Protein AF-A0A7V2AYM9-F1 (afdb_monomer_lite)

pLDDT: mean 79.83, std 8.9, range [44.5, 90.31]

Foldseek 3Di:
DVVVVVVVVVVVVCCVVVVVLVVLLVVQVVCVVVVNHDVVSVVVNVVSVVVVVVVVVVVVVVVVVVVVPDD

Secondary structure (DSSP, 8-state):
-HHHHHHHHHHHHHHHHHHHHHHHHHHHHHHHHTT---HHHHHHHHHHHHHHHHHHHHHHHHHHHHHHT--

Structure (mmCIF, N/CA/C/O backbone):
data_AF-A0A7V2AYM9-F1
#
_entry.id   AF-A0A7V2AYM9-F1
#
loop_
_atom_site.group_PDB
_atom_site.id
_atom_site.type_symbol
_atom_site.label_atom_id
_atom_site.label_alt_id
_atom_site.label_comp_id
_atom_site.label_asym_id
_atom_site.label_entity_id
_atom_site.label_seq_id
_atom_site.pdbx_PDB_ins_code
_atom_site.Cartn_x
_atom_site.Cartn_y
_atom_site.Cartn_z
_atom_site.occupancy
_atom_site.B_iso_or_equiv
_atom_site.auth_seq_id
_atom_site.auth_comp_id
_atom_site.auth_asym_id
_atom_site.auth_atom_id
_atom_site.pdbx_PDB_model_num
ATOM 1 N N . MET A 1 1 ? -24.131 -0.959 19.121 1.00 62.25 1 MET A N 1
ATOM 2 C CA . MET A 1 1 ? -24.264 -1.742 17.864 1.00 62.25 1 MET A CA 1
ATOM 3 C C . MET A 1 1 ? -23.656 -1.041 16.641 1.00 62.25 1 MET A C 1
ATOM 5 O O . MET A 1 1 ? -22.873 -1.671 15.947 1.00 62.25 1 MET A O 1
ATOM 9 N N . LYS A 1 2 ? -23.942 0.250 16.380 1.00 71.62 2 LYS A N 1
ATOM 10 C CA . LYS A 1 2 ? -23.384 0.989 15.219 1.00 71.62 2 LYS A CA 1
ATOM 11 C C . LYS A 1 2 ? -21.844 1.104 15.210 1.00 71.62 2 LYS A C 1
ATOM 13 O O . LYS A 1 2 ? -21.246 1.029 14.144 1.00 71.62 2 LYS A O 1
ATOM 18 N N . GLU A 1 3 ? -21.196 1.230 16.372 1.00 71.62 3 GLU A N 1
ATOM 19 C CA . GLU A 1 3 ? -19.724 1.313 16.467 1.00 71.62 3 GLU A CA 1
ATOM 20 C C . GLU A 1 3 ? -19.009 -0.002 16.155 1.00 71.62 3 GLU A C 1
ATOM 22 O O . GLU A 1 3 ? -18.022 0.000 15.426 1.00 71.62 3 GLU A O 1
ATOM 27 N N . SER A 1 4 ? -19.529 -1.134 16.633 1.00 74.25 4 SER A N 1
ATOM 28 C CA . SER A 1 4 ? -18.951 -2.452 16.353 1.00 74.25 4 SER A CA 1
ATOM 29 C C . SER A 1 4 ? -18.977 -2.750 14.854 1.00 74.25 4 SER A C 1
ATOM 31 O O . SER A 1 4 ? -17.965 -3.148 14.288 1.00 74.25 4 SER A O 1
ATOM 33 N N . VAL A 1 5 ? -20.098 -2.461 14.182 1.00 83.06 5 VAL A N 1
ATOM 34 C CA . VAL A 1 5 ? -20.219 -2.605 12.720 1.00 83.06 5 VAL A CA 1
ATOM 35 C C . VAL A 1 5 ? -19.203 -1.718 11.999 1.00 83.06 5 VAL A C 1
ATOM 37 O O . VAL A 1 5 ? -18.560 -2.169 11.055 1.00 83.06 5 VAL A O 1
ATOM 40 N N . ARG A 1 6 ? -18.991 -0.485 12.472 1.00 81.50 6 ARG A N 1
ATOM 41 C CA . ARG A 1 6 ? -17.983 0.420 11.906 1.00 81.50 6 ARG A CA 1
ATOM 42 C C . ARG A 1 6 ? -16.565 -0.147 12.030 1.00 81.50 6 ARG A C 1
ATOM 44 O O . ARG A 1 6 ? -15.823 -0.088 11.055 1.00 81.50 6 ARG A O 1
ATOM 51 N N . LEU A 1 7 ? -16.206 -0.715 13.183 1.00 80.94 7 LEU A N 1
ATOM 52 C CA . LEU A 1 7 ? -14.897 -1.345 13.401 1.00 80.94 7 LEU A CA 1
ATOM 53 C C . LEU A 1 7 ? -14.704 -2.585 12.520 1.00 80.94 7 LEU A C 1
ATOM 55 O O . LEU A 1 7 ? -13.657 -2.717 11.891 1.00 80.94 7 LEU A O 1
ATOM 59 N N . PHE A 1 8 ? -15.721 -3.445 12.410 1.00 83.38 8 PHE A N 1
ATOM 60 C CA . PHE A 1 8 ? -15.671 -4.632 11.550 1.00 83.38 8 PHE A CA 1
ATOM 61 C C . PHE A 1 8 ? -15.532 -4.273 10.071 1.00 83.38 8 PHE A C 1
ATOM 63 O O . PHE A 1 8 ? -14.695 -4.847 9.380 1.00 83.38 8 PHE A O 1
ATOM 70 N N . VAL A 1 9 ? -16.299 -3.292 9.590 1.00 86.62 9 VAL A N 1
ATOM 71 C CA . VAL A 1 9 ? -16.181 -2.801 8.209 1.00 86.62 9 VAL A CA 1
ATOM 72 C C . VAL A 1 9 ? -14.800 -2.194 7.977 1.00 86.62 9 VAL A C 1
ATOM 74 O O . VAL A 1 9 ? -14.168 -2.472 6.964 1.00 86.62 9 VAL A O 1
ATOM 77 N N . GLN A 1 10 ? -14.291 -1.412 8.929 1.00 81.44 10 GLN A N 1
ATOM 78 C CA . GLN A 1 10 ? -12.979 -0.789 8.810 1.00 81.44 10 GLN A CA 1
ATOM 79 C C . GLN A 1 10 ? -11.845 -1.825 8.788 1.00 81.44 10 GLN A C 1
ATOM 81 O O . GLN A 1 10 ? -10.967 -1.736 7.932 1.00 81.44 10 GLN A O 1
ATOM 86 N N . MET A 1 11 ? -11.878 -2.834 9.664 1.00 81.75 11 MET A N 1
ATOM 87 C CA . MET A 1 11 ? -10.936 -3.961 9.625 1.00 81.75 11 MET A CA 1
ATOM 88 C C . MET A 1 11 ? -11.068 -4.757 8.325 1.00 81.75 11 MET A C 1
ATOM 90 O O . MET A 1 11 ? -10.052 -5.073 7.711 1.00 81.75 11 MET A O 1
ATOM 94 N N . GLY A 1 12 ? -12.294 -5.019 7.867 1.00 86.25 12 GLY A N 1
ATOM 95 C CA . GLY A 1 12 ? -12.555 -5.712 6.606 1.00 86.25 12 GLY A CA 1
ATOM 96 C C . GLY A 1 12 ? -11.939 -4.991 5.408 1.00 86.25 12 GLY A C 1
ATOM 97 O O . GLY A 1 12 ? -11.226 -5.610 4.624 1.00 86.25 12 GLY A O 1
ATOM 98 N N . VAL A 1 13 ? -12.122 -3.671 5.308 1.00 85.88 13 VAL A N 1
ATOM 99 C CA . VAL A 1 13 ? -11.510 -2.846 4.253 1.00 85.88 13 VAL A CA 1
ATOM 100 C C . VAL A 1 13 ? -9.984 -2.852 4.359 1.00 85.88 13 VAL A C 1
ATOM 102 O O . VAL A 1 13 ? -9.304 -2.984 3.342 1.00 85.88 13 VAL A O 1
ATOM 105 N N . ILE A 1 14 ? -9.435 -2.758 5.575 1.00 82.38 14 ILE A N 1
ATOM 106 C CA . ILE A 1 14 ? -7.982 -2.798 5.780 1.00 82.38 14 ILE A CA 1
ATOM 107 C C . ILE A 1 14 ? -7.393 -4.117 5.292 1.00 82.38 14 ILE A C 1
ATOM 109 O O . ILE A 1 14 ? -6.385 -4.111 4.593 1.00 82.38 14 ILE A O 1
ATOM 113 N N . VAL A 1 15 ? -8.022 -5.239 5.627 1.00 85.44 15 VAL A N 1
ATOM 114 C CA . VAL A 1 15 ? -7.556 -6.566 5.215 1.00 85.44 15 VAL A CA 1
ATOM 115 C C . VAL A 1 15 ? -7.727 -6.753 3.707 1.00 85.44 15 VAL A C 1
ATOM 117 O O . VAL A 1 15 ? -6.788 -7.178 3.035 1.00 85.44 15 VAL A O 1
ATOM 120 N N . MET A 1 16 ? -8.884 -6.375 3.157 1.00 89.44 16 MET A N 1
ATOM 121 C CA . MET A 1 16 ? -9.196 -6.562 1.738 1.00 89.44 16 MET A CA 1
ATOM 122 C C . MET A 1 16 ? -8.255 -5.778 0.818 1.00 89.44 16 MET A C 1
ATOM 124 O O . MET A 1 16 ? -7.940 -6.247 -0.270 1.00 89.44 16 MET A O 1
ATOM 128 N N . VAL A 1 17 ? -7.786 -4.606 1.249 1.00 84.69 17 VAL A N 1
ATOM 129 C CA . VAL A 1 17 ? -6.852 -3.776 0.476 1.00 84.69 17 VAL A CA 1
ATOM 130 C C . VAL A 1 17 ? -5.393 -4.057 0.861 1.00 84.69 17 VAL A C 1
ATOM 132 O O . VAL A 1 17 ? -4.512 -4.047 0.004 1.00 84.69 17 VAL A O 1
ATOM 135 N N . GLY A 1 18 ? -5.115 -4.363 2.127 1.00 80.31 18 GLY A N 1
ATOM 136 C CA . GLY A 1 18 ? -3.767 -4.651 2.613 1.00 80.31 18 GLY A CA 1
ATOM 137 C C . GLY A 1 18 ? -3.181 -5.933 2.021 1.00 80.31 18 GLY A C 1
ATOM 138 O O . GLY A 1 18 ? -2.035 -5.922 1.574 1.00 80.31 18 GLY A O 1
ATOM 139 N N . ILE A 1 19 ? -3.967 -7.015 1.952 1.00 86.88 19 ILE A N 1
ATOM 140 C CA . ILE A 1 19 ? -3.526 -8.297 1.377 1.00 86.88 19 ILE A CA 1
ATOM 141 C C . ILE A 1 19 ? -3.024 -8.147 -0.071 1.00 86.88 19 ILE A C 1
ATOM 143 O O . ILE A 1 19 ? -1.886 -8.543 -0.326 1.00 86.88 19 ILE A O 1
ATOM 147 N N . PRO A 1 20 ? -3.788 -7.577 -1.027 1.00 85.75 20 PRO A N 1
ATOM 148 C CA . PRO A 1 20 ? -3.3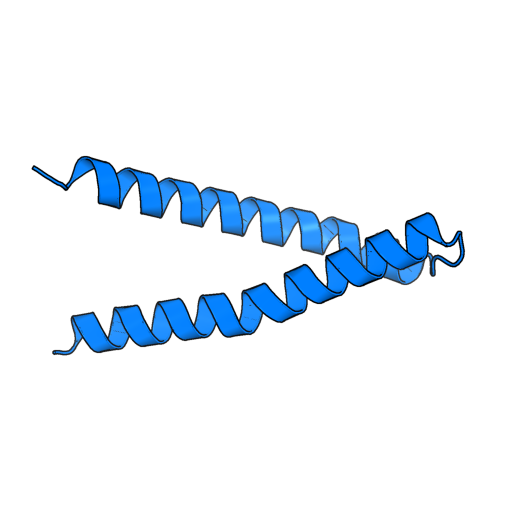25 -7.457 -2.408 1.00 85.75 20 PRO A CA 1
ATOM 149 C C . PRO A 1 20 ? -2.110 -6.535 -2.546 1.00 85.75 20 PRO A C 1
ATOM 151 O O . PRO A 1 20 ? -1.238 -6.814 -3.366 1.00 85.75 20 PRO A O 1
ATOM 154 N N . ILE A 1 21 ? -1.999 -5.482 -1.726 1.00 82.94 21 ILE A N 1
ATOM 155 C CA . ILE A 1 21 ? -0.813 -4.610 -1.716 1.00 82.94 21 ILE A CA 1
ATOM 156 C C . ILE A 1 21 ? 0.428 -5.394 -1.275 1.00 82.94 21 ILE A C 1
ATOM 158 O O . ILE A 1 21 ? 1.454 -5.358 -1.955 1.00 82.94 21 ILE A O 1
ATOM 162 N N . VAL A 1 22 ? 0.337 -6.127 -0.162 1.00 84.88 22 VAL A N 1
ATOM 163 C CA . VAL A 1 22 ? 1.449 -6.939 0.354 1.00 84.88 22 VAL A CA 1
ATOM 164 C C . VAL A 1 22 ? 1.817 -8.045 -0.634 1.00 84.88 22 VAL A C 1
ATOM 166 O O . VAL A 1 22 ?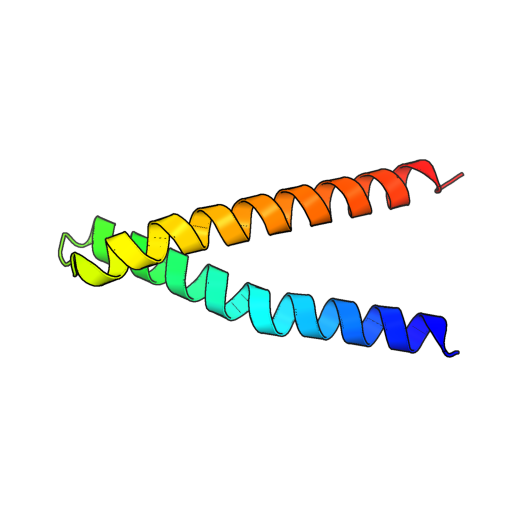 2.998 -8.232 -0.916 1.00 84.88 22 VAL A O 1
ATOM 169 N N . ALA A 1 23 ? 0.826 -8.724 -1.215 1.00 88.25 23 ALA A N 1
ATOM 170 C CA . ALA A 1 23 ? 1.046 -9.754 -2.226 1.00 88.25 23 ALA A CA 1
ATOM 171 C C . ALA A 1 23 ? 1.753 -9.192 -3.470 1.00 88.25 23 ALA A C 1
ATOM 173 O O . ALA A 1 23 ? 2.707 -9.791 -3.960 1.00 88.25 23 ALA A O 1
ATOM 174 N N . TYR A 1 24 ? 1.348 -8.013 -3.952 1.00 84.69 24 TYR A N 1
ATOM 175 C CA . TYR A 1 24 ? 1.999 -7.360 -5.088 1.00 84.69 24 TYR A CA 1
ATOM 176 C C . TYR A 1 24 ? 3.462 -7.000 -4.793 1.00 84.69 24 TYR A C 1
ATOM 178 O O . TYR A 1 24 ? 4.335 -7.192 -5.645 1.00 84.69 24 TYR A O 1
ATOM 186 N N . LEU A 1 25 ? 3.746 -6.490 -3.591 1.00 83.00 25 LEU A N 1
ATOM 187 C CA . LEU A 1 25 ? 5.110 -6.163 -3.169 1.00 83.00 25 LEU A CA 1
ATOM 188 C C . LEU A 1 25 ? 5.969 -7.416 -3.018 1.00 83.00 25 LEU A C 1
ATOM 190 O O . LEU A 1 25 ? 7.102 -7.420 -3.491 1.00 83.00 25 LEU A O 1
ATOM 194 N N . TRP A 1 26 ? 5.421 -8.482 -2.434 1.00 85.88 26 TRP A N 1
ATOM 195 C CA . TRP A 1 26 ? 6.096 -9.774 -2.336 1.00 85.88 26 TRP A CA 1
ATOM 196 C C . TRP A 1 26 ? 6.442 -10.334 -3.716 1.00 85.88 26 TRP A C 1
ATOM 198 O O . TRP A 1 26 ? 7.583 -10.705 -3.965 1.00 85.88 26 TRP A O 1
ATOM 208 N N . GLU A 1 27 ? 5.490 -10.304 -4.647 1.00 85.50 27 GLU A N 1
ATOM 209 C CA . GLU A 1 27 ? 5.705 -10.731 -6.029 1.00 85.50 27 GLU A CA 1
ATOM 210 C C . GLU A 1 27 ? 6.758 -9.866 -6.736 1.00 85.50 27 GLU A C 1
ATOM 212 O O . GLU A 1 27 ? 7.544 -10.352 -7.544 1.00 85.50 27 GLU A O 1
ATOM 217 N N . THR A 1 28 ? 6.805 -8.566 -6.436 1.00 83.94 28 THR A N 1
ATOM 218 C CA . THR A 1 28 ? 7.837 -7.666 -6.973 1.00 83.94 28 THR A CA 1
ATOM 219 C C . THR A 1 28 ? 9.217 -7.999 -6.404 1.00 83.94 28 THR A C 1
ATOM 221 O O . THR A 1 28 ? 10.183 -8.042 -7.163 1.00 83.94 28 THR A O 1
ATOM 224 N N . LEU A 1 29 ? 9.317 -8.296 -5.103 1.00 83.25 29 LEU A N 1
ATOM 225 C CA . LEU A 1 29 ? 10.556 -8.756 -4.468 1.00 83.25 29 LEU A CA 1
ATOM 226 C C . LEU A 1 29 ? 11.013 -10.102 -5.031 1.00 83.25 29 LEU A C 1
ATOM 228 O O . LEU A 1 29 ? 12.188 -10.264 -5.341 1.00 83.25 29 LEU A O 1
ATOM 232 N N . ASN A 1 30 ? 10.090 -11.044 -5.214 1.00 84.94 30 ASN A N 1
ATOM 233 C CA . ASN A 1 30 ? 10.386 -12.350 -5.789 1.00 84.94 30 ASN A CA 1
ATOM 234 C C . ASN A 1 30 ? 10.919 -12.217 -7.226 1.00 84.94 30 ASN A C 1
ATOM 236 O O . ASN A 1 30 ? 11.929 -12.820 -7.583 1.00 84.94 30 ASN A O 1
ATOM 240 N N . GLN A 1 31 ? 10.311 -11.342 -8.033 1.00 82.06 31 GLN A N 1
ATOM 241 C CA . GLN A 1 31 ? 10.809 -11.034 -9.376 1.00 82.06 31 GLN A CA 1
ATOM 242 C C . GLN A 1 31 ? 12.185 -10.360 -9.347 1.00 82.06 31 GLN A C 1
ATOM 244 O O . GLN A 1 31 ? 13.041 -10.738 -10.149 1.00 82.06 31 GLN A O 1
ATOM 249 N N . LEU A 1 32 ? 12.421 -9.441 -8.400 1.00 83.12 32 LEU A N 1
ATOM 250 C CA . LEU A 1 32 ? 13.723 -8.807 -8.159 1.00 83.12 32 LEU A CA 1
ATOM 251 C C . LEU A 1 32 ? 14.816 -9.841 -7.864 1.00 83.12 32 LEU A C 1
ATOM 253 O O . LEU A 1 32 ? 15.884 -9.802 -8.470 1.00 83.12 32 LEU A O 1
ATOM 257 N N . LEU A 1 33 ? 14.518 -10.793 -6.980 1.00 82.00 33 LEU A N 1
ATOM 258 C CA . LEU A 1 33 ? 15.417 -11.888 -6.614 1.00 82.00 33 LEU A CA 1
ATOM 259 C C . LEU A 1 33 ? 15.658 -12.863 -7.773 1.00 82.00 33 LEU A C 1
ATOM 261 O O . LEU A 1 33 ? 16.745 -13.421 -7.880 1.00 82.00 33 LEU A O 1
ATOM 265 N N . SER A 1 34 ? 14.681 -13.031 -8.667 1.00 83.38 34 SER A N 1
ATOM 266 C CA . SER A 1 34 ? 14.829 -13.864 -9.869 1.00 83.38 34 SER A CA 1
ATOM 267 C C . SER A 1 34 ? 15.568 -13.174 -11.031 1.00 83.38 34 SER A C 1
ATOM 269 O O . SER A 1 34 ? 15.687 -13.761 -12.104 1.00 83.38 34 SER A O 1
ATOM 271 N N . LEU A 1 35 ? 16.026 -11.923 -10.855 1.00 77.00 35 LEU A N 1
ATOM 272 C CA . LEU A 1 35 ? 16.575 -11.045 -11.906 1.00 77.00 35 LEU A CA 1
ATOM 273 C C . LEU A 1 35 ? 15.629 -10.790 -13.103 1.00 77.00 35 LEU A C 1
ATOM 275 O O . LEU A 1 35 ? 16.025 -10.163 -14.084 1.00 77.00 35 LEU A O 1
ATOM 279 N N . HIS A 1 36 ? 14.364 -11.207 -13.021 1.00 74.25 36 HIS A N 1
ATOM 280 C CA . HIS A 1 36 ? 13.372 -11.099 -14.091 1.00 74.25 36 HIS A CA 1
ATOM 281 C C . HIS A 1 36 ? 12.364 -9.978 -13.806 1.00 74.25 36 HIS A C 1
ATOM 283 O O . HIS A 1 36 ? 11.151 -10.181 -13.737 1.00 74.25 36 HIS A O 1
ATOM 289 N N . VAL A 1 37 ? 12.874 -8.768 -13.576 1.00 67.12 37 VAL A N 1
ATOM 290 C CA . VAL A 1 37 ? 12.052 -7.636 -13.130 1.00 67.12 37 VAL A CA 1
ATOM 291 C C . VAL A 1 37 ? 11.605 -6.798 -14.312 1.00 67.12 37 VAL A C 1
ATOM 293 O O . VAL A 1 37 ? 12.423 -6.266 -15.059 1.00 67.12 37 VAL A O 1
ATOM 296 N N . GLN A 1 38 ? 10.294 -6.608 -14.441 1.00 74.31 38 GLN A N 1
ATOM 297 C CA . GLN A 1 38 ? 9.760 -5.606 -15.355 1.00 74.31 38 GLN A CA 1
ATOM 298 C C . GLN A 1 38 ? 9.963 -4.203 -14.748 1.00 74.31 38 GLN A C 1
ATOM 300 O O . GLN A 1 38 ? 9.442 -3.938 -13.659 1.00 74.31 38 GLN A O 1
ATOM 305 N N . PRO A 1 39 ? 10.670 -3.277 -15.429 1.00 73.88 39 PRO A N 1
ATOM 306 C CA . PRO A 1 39 ? 10.975 -1.950 -14.885 1.00 73.88 39 PRO A CA 1
ATOM 307 C C . PRO A 1 39 ? 9.715 -1.150 -14.529 1.00 73.88 39 PRO A C 1
ATOM 309 O O . PRO A 1 39 ? 9.701 -0.396 -13.558 1.00 73.88 39 PRO A O 1
ATOM 312 N N . THR A 1 40 ? 8.623 -1.359 -15.263 1.00 78.00 40 THR A N 1
ATOM 313 C CA . THR A 1 40 ? 7.302 -0.773 -14.994 1.00 78.00 40 THR A CA 1
ATOM 314 C C . THR A 1 40 ? 6.738 -1.175 -13.629 1.00 78.00 40 THR A C 1
ATOM 316 O O . THR A 1 40 ? 6.169 -0.331 -12.937 1.00 78.00 40 THR A O 1
ATOM 319 N N . ARG A 1 41 ? 6.937 -2.425 -13.181 1.00 76.00 41 ARG A N 1
ATOM 320 C CA . ARG A 1 41 ? 6.496 -2.872 -11.846 1.00 76.00 41 ARG A CA 1
ATOM 321 C C . ARG A 1 41 ? 7.288 -2.199 -10.733 1.00 76.00 41 ARG A C 1
ATOM 323 O O . ARG A 1 41 ? 6.703 -1.869 -9.705 1.00 76.00 41 ARG A O 1
ATOM 330 N N . LEU A 1 42 ? 8.576 -1.939 -10.961 1.00 77.75 42 LEU A N 1
ATOM 331 C CA . LEU A 1 42 ? 9.452 -1.209 -10.040 1.00 77.75 42 LEU A CA 1
ATOM 332 C C . LEU A 1 42 ? 8.971 0.235 -9.837 1.00 77.75 42 LEU A C 1
ATOM 334 O O . LEU A 1 42 ? 8.782 0.660 -8.694 1.00 77.75 42 LEU A O 1
ATOM 338 N N . TRP A 1 43 ? 8.661 0.943 -10.927 1.00 80.69 43 TRP A N 1
ATOM 339 C CA . TRP A 1 43 ? 8.089 2.295 -10.874 1.00 80.69 43 TRP A CA 1
ATOM 340 C C . TRP A 1 43 ? 6.751 2.367 -10.139 1.00 80.69 43 TRP A C 1
ATOM 342 O O . TRP A 1 43 ? 6.492 3.364 -9.475 1.00 80.69 43 TRP A O 1
ATOM 352 N N . ILE A 1 44 ? 5.920 1.323 -10.218 1.00 81.38 44 ILE A N 1
ATOM 353 C CA . ILE A 1 44 ? 4.651 1.227 -9.476 1.00 81.38 44 ILE A CA 1
ATOM 354 C C . ILE A 1 44 ? 4.896 0.833 -8.014 1.00 81.38 44 ILE A C 1
ATOM 356 O O . ILE A 1 44 ? 4.205 1.312 -7.118 1.00 81.38 44 ILE A O 1
ATOM 360 N N . SER A 1 45 ? 5.891 -0.014 -7.746 1.00 78.06 45 SER A N 1
ATOM 361 C CA . SER A 1 45 ? 6.200 -0.484 -6.393 1.00 78.06 45 SER A CA 1
ATOM 362 C C . SER A 1 45 ? 6.695 0.634 -5.474 1.00 78.06 45 SER A C 1
ATOM 364 O O . SER A 1 45 ? 6.330 0.650 -4.306 1.00 78.06 45 SER A O 1
ATOM 366 N N . LEU A 1 46 ? 7.440 1.613 -5.998 1.00 82.44 46 LEU A N 1
ATOM 367 C CA . LEU A 1 46 ? 7.907 2.792 -5.258 1.00 82.44 46 LEU A CA 1
ATOM 368 C C . LEU A 1 46 ? 6.768 3.607 -4.607 1.00 82.44 46 LEU A C 1
ATOM 370 O O . LEU A 1 46 ? 6.763 3.741 -3.382 1.00 82.44 46 LEU A O 1
ATOM 374 N N . PRO A 1 47 ? 5.771 4.125 -5.352 1.00 85.25 47 PRO A N 1
ATOM 375 C CA . PRO A 1 47 ? 4.630 4.806 -4.754 1.00 85.25 47 PRO A CA 1
ATOM 376 C C . PRO A 1 47 ? 3.780 3.854 -3.907 1.00 85.25 47 PRO A C 1
ATOM 378 O O . PRO A 1 47 ? 3.265 4.273 -2.872 1.00 85.25 47 PRO A O 1
ATOM 381 N N . LEU A 1 48 ? 3.680 2.568 -4.268 1.00 83.62 48 LEU A N 1
ATOM 382 C CA . LEU A 1 48 ? 2.957 1.581 -3.459 1.00 83.62 48 LEU A CA 1
ATOM 383 C C . LEU A 1 48 ? 3.609 1.371 -2.081 1.00 83.62 48 LEU A C 1
ATOM 385 O O . LEU A 1 48 ? 2.904 1.252 -1.082 1.00 83.62 48 LEU A O 1
ATOM 389 N N . LEU A 1 49 ? 4.944 1.382 -2.010 1.00 84.25 49 LEU A N 1
ATOM 390 C CA . LEU A 1 49 ? 5.709 1.332 -0.763 1.00 84.25 49 LEU A CA 1
ATOM 391 C C . LEU A 1 49 ? 5.479 2.582 0.082 1.00 84.25 49 LEU A C 1
ATOM 393 O O . LEU A 1 49 ? 5.312 2.464 1.293 1.00 84.25 49 LEU A O 1
ATOM 397 N N . VAL A 1 50 ? 5.415 3.767 -0.534 1.00 87.94 50 VAL A N 1
ATOM 398 C CA . VAL A 1 50 ? 5.077 5.011 0.177 1.00 87.94 50 VAL A CA 1
ATOM 399 C C . VAL A 1 50 ? 3.664 4.928 0.757 1.00 87.94 50 VAL A C 1
ATOM 401 O O . VAL A 1 50 ? 3.471 5.235 1.933 1.00 87.94 50 VAL A O 1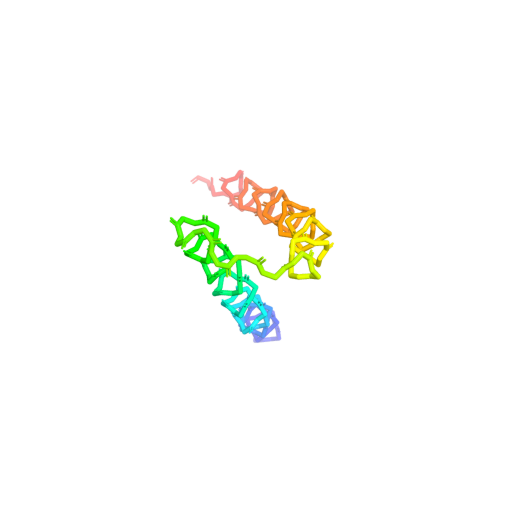
ATOM 404 N N . VAL A 1 51 ? 2.688 4.456 -0.026 1.00 87.69 51 VAL A N 1
ATOM 405 C CA . VAL A 1 51 ? 1.306 4.246 0.438 1.00 87.69 51 VAL A CA 1
ATOM 406 C C . VAL A 1 51 ? 1.268 3.248 1.593 1.00 87.69 51 VAL A C 1
ATOM 408 O O . VAL A 1 51 ? 0.668 3.540 2.628 1.00 87.69 51 VAL A O 1
ATOM 411 N N . LEU A 1 52 ? 1.946 2.105 1.459 1.00 84.81 52 LEU A N 1
ATOM 412 C CA .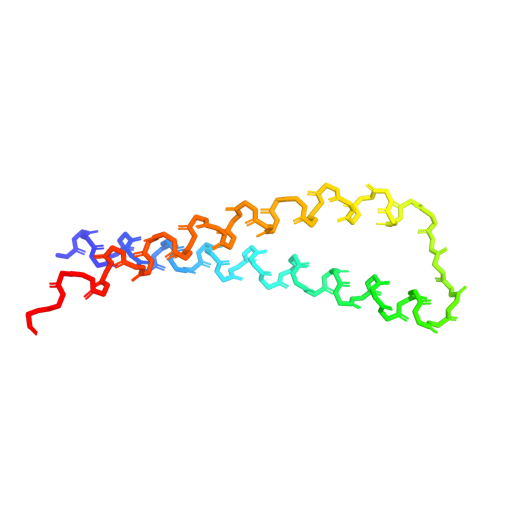 LEU A 1 52 ? 2.034 1.100 2.516 1.00 84.81 52 LEU A CA 1
ATOM 413 C C . LEU A 1 52 ? 2.693 1.672 3.776 1.00 84.81 52 LEU A C 1
ATOM 415 O O . LEU A 1 52 ? 2.216 1.434 4.882 1.00 84.81 52 LEU A O 1
ATOM 419 N N . TRP A 1 53 ? 3.763 2.451 3.633 1.00 87.81 53 TRP A N 1
ATOM 420 C CA . TRP A 1 53 ? 4.462 3.057 4.761 1.00 87.81 53 TRP A CA 1
ATOM 421 C C . TRP A 1 53 ? 3.585 4.069 5.498 1.00 87.81 53 TRP A C 1
ATOM 423 O O . TRP A 1 53 ? 3.481 4.007 6.723 1.00 87.81 53 TRP A O 1
ATOM 433 N N . VAL A 1 54 ? 2.896 4.957 4.773 1.00 90.31 54 VAL A N 1
ATOM 434 C CA . VAL A 1 54 ? 1.939 5.910 5.357 1.00 90.31 54 VAL A CA 1
ATOM 435 C C . VAL A 1 54 ? 0.796 5.168 6.049 1.00 90.31 54 VAL A C 1
ATOM 437 O O . VAL A 1 54 ? 0.421 5.528 7.167 1.00 90.31 5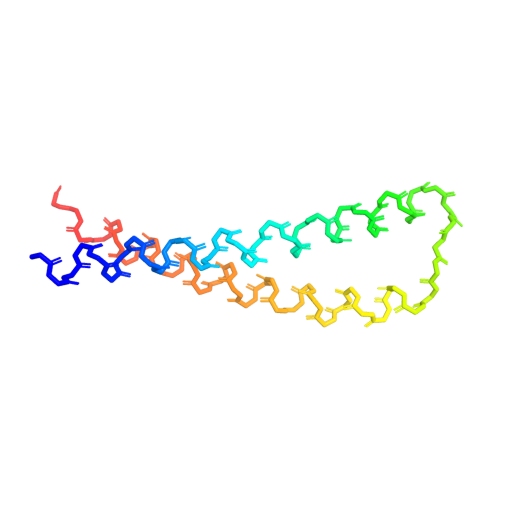4 VAL A O 1
ATOM 440 N N . TRP A 1 55 ? 0.292 4.096 5.435 1.00 85.12 55 TRP A N 1
ATOM 441 C CA . TRP A 1 55 ? -0.727 3.239 6.033 1.00 85.12 55 TRP A CA 1
ATOM 442 C C . TRP A 1 55 ? -0.235 2.621 7.340 1.00 85.12 55 TRP A C 1
ATOM 444 O O . TRP A 1 55 ? -0.867 2.801 8.380 1.00 85.12 55 TRP A O 1
ATOM 454 N N . LEU A 1 56 ? 0.907 1.936 7.329 1.00 85.56 56 LEU A N 1
ATOM 455 C CA . LEU A 1 56 ? 1.487 1.306 8.515 1.00 85.56 56 LEU A CA 1
ATOM 456 C C . LEU A 1 56 ? 1.790 2.330 9.608 1.00 85.56 56 LEU A C 1
ATOM 458 O O . LEU A 1 56 ? 1.514 2.081 10.781 1.00 85.56 56 LEU A O 1
ATOM 462 N N . ARG A 1 57 ? 2.295 3.512 9.240 1.00 89.44 57 ARG A N 1
ATOM 463 C CA . ARG A 1 57 ? 2.524 4.630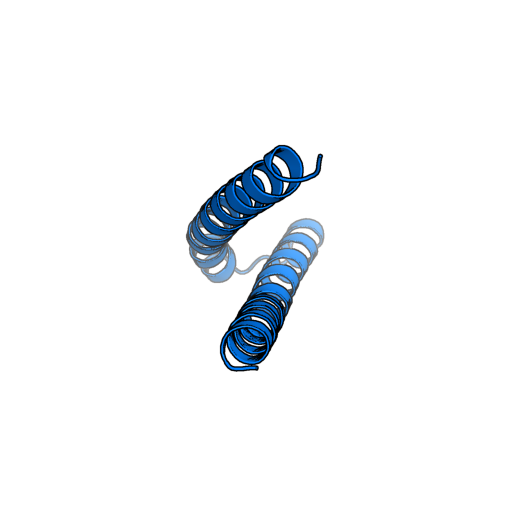 10.165 1.00 89.44 57 ARG A CA 1
ATOM 464 C C . ARG A 1 57 ? 1.220 5.058 10.833 1.00 89.44 57 ARG A C 1
ATOM 466 O O . ARG A 1 57 ? 1.202 5.283 12.043 1.00 89.44 57 ARG A O 1
ATOM 473 N N . TRP A 1 58 ? 0.143 5.168 10.062 1.00 88.00 58 TRP A N 1
ATOM 474 C CA . TRP A 1 58 ? -1.180 5.521 10.566 1.00 88.00 58 TRP A CA 1
ATOM 475 C C . TRP A 1 58 ? -1.761 4.425 11.469 1.00 88.00 58 TRP A C 1
ATOM 477 O O . TRP A 1 58 ? -2.264 4.726 12.552 1.00 88.00 58 TRP A O 1
ATOM 487 N N . LEU A 1 59 ? -1.615 3.157 11.076 1.00 83.94 59 LEU A N 1
ATOM 488 C CA . LEU A 1 59 ? -2.046 1.999 11.858 1.00 83.94 59 LEU A CA 1
ATOM 489 C C . LEU A 1 59 ? -1.275 1.895 13.183 1.00 83.94 59 LEU A C 1
ATOM 491 O O . LEU A 1 59 ? -1.868 1.649 14.225 1.00 83.94 59 LEU A O 1
ATOM 495 N N . SER A 1 60 ? 0.036 2.146 13.159 1.00 84.69 60 SER A N 1
ATOM 496 C CA . SER A 1 60 ? 0.894 2.148 14.346 1.00 84.69 60 SER A CA 1
ATOM 497 C C . SER A 1 60 ? 0.485 3.237 15.339 1.00 84.69 60 SER A C 1
ATOM 499 O O . SER A 1 60 ? 0.413 2.970 16.535 1.00 84.69 60 SER A O 1
ATOM 501 N N . ARG A 1 61 ? 0.140 4.442 14.858 1.00 84.38 61 ARG A N 1
ATOM 502 C CA . ARG A 1 61 ? -0.401 5.511 15.718 1.00 84.38 61 ARG A CA 1
ATOM 503 C C . ARG A 1 61 ? -1.725 5.093 16.356 1.00 84.38 61 ARG A C 1
ATOM 505 O O . ARG A 1 61 ? -1.853 5.156 17.571 1.00 84.38 61 ARG A O 1
ATOM 512 N N . ARG A 1 62 ? -2.653 4.558 15.555 1.00 80.94 62 ARG A N 1
ATOM 513 C CA . ARG A 1 62 ? -3.938 4.018 16.037 1.00 80.94 62 ARG A CA 1
ATOM 514 C C . ARG A 1 62 ? -3.754 2.923 17.093 1.00 80.94 62 ARG A C 1
ATOM 516 O O . ARG A 1 62 ? -4.467 2.917 18.089 1.00 80.94 62 ARG A O 1
ATOM 523 N N . ALA A 1 63 ? -2.805 2.013 16.882 1.00 78.25 63 ALA A N 1
ATOM 524 C CA . ALA A 1 63 ? -2.499 0.941 17.824 1.00 78.25 63 ALA A CA 1
ATOM 525 C C . ALA A 1 63 ? -1.903 1.478 19.137 1.00 78.25 63 ALA A C 1
ATOM 527 O O . ALA A 1 63 ? -2.274 1.012 20.210 1.00 78.25 63 ALA A O 1
ATOM 528 N N . GLN A 1 64 ? -1.023 2.484 19.073 1.00 77.25 64 GLN A N 1
ATOM 529 C CA . GLN A 1 64 ? -0.470 3.141 20.264 1.00 77.25 64 GLN A CA 1
ATOM 530 C C . GLN A 1 64 ? -1.534 3.904 21.063 1.00 77.25 64 GLN A C 1
ATOM 532 O O . GLN A 1 64 ? -1.522 3.846 22.292 1.00 77.25 64 GLN A O 1
ATOM 537 N N . ASP A 1 65 ? -2.471 4.569 20.388 1.00 73.44 65 ASP A N 1
ATOM 538 C CA . ASP A 1 65 ? -3.592 5.260 21.038 1.00 73.44 65 ASP A CA 1
ATOM 539 C C . ASP A 1 65 ? -4.552 4.264 21.721 1.00 73.44 65 ASP A C 1
ATOM 541 O O . ASP A 1 65 ? -5.040 4.515 22.825 1.00 73.44 65 ASP A O 1
ATOM 545 N N . GLY A 1 66 ? -4.764 3.093 21.110 1.00 63.81 66 GLY A N 1
ATOM 546 C CA . GLY A 1 66 ? -5.515 1.990 21.716 1.00 63.81 66 GLY A CA 1
ATOM 547 C C . GLY A 1 66 ? -4.820 1.360 22.930 1.00 63.81 66 GLY A C 1
ATOM 548 O O . GLY A 1 66 ? -5.486 1.000 23.892 1.00 63.81 66 GLY A O 1
ATOM 549 N N . MET A 1 67 ? -3.485 1.271 22.934 1.00 62.72 67 MET A N 1
ATOM 550 C CA . MET A 1 67 ? -2.729 0.749 24.086 1.00 62.72 67 MET A CA 1
ATOM 551 C C . MET A 1 67 ? -2.656 1.741 25.254 1.00 62.72 67 MET A C 1
ATOM 553 O O . MET A 1 67 ? -2.685 1.320 26.404 1.00 62.72 67 MET A O 1
ATOM 557 N N . LYS A 1 68 ? -2.606 3.054 24.987 1.00 60.38 68 LYS A N 1
ATOM 558 C CA . LYS A 1 68 ? -2.606 4.095 26.036 1.00 60.38 68 LYS A CA 1
ATOM 559 C C . LYS A 1 68 ? -3.944 4.253 26.766 1.00 60.38 68 LYS A C 1
ATOM 561 O O . LYS A 1 68 ? -3.985 4.911 27.798 1.00 60.38 68 LYS A O 1
ATOM 566 N N . THR A 1 69 ? -5.025 3.698 26.223 1.00 56.53 69 THR A N 1
ATOM 567 C CA . THR A 1 69 ? -6.371 3.750 26.816 1.00 56.53 69 THR A CA 1
ATOM 568 C C . THR A 1 69 ? -6.771 2.454 27.523 1.00 56.53 69 THR A C 1
ATOM 570 O O . THR A 1 69 ? -7.894 2.361 28.014 1.00 56.53 69 THR A O 1
ATOM 573 N N . SER A 1 70 ? -5.860 1.479 27.629 1.00 44.50 70 SER A N 1
ATOM 574 C CA . SER A 1 70 ? -6.054 0.312 28.490 1.00 44.50 70 SER A CA 1
ATOM 575 C C . SER A 1 70 ? -5.612 0.664 29.924 1.00 44.50 70 SER A C 1
ATOM 577 O O . SER A 1 70 ? -4.441 1.011 30.087 1.00 44.50 70 SER A O 1
ATOM 579 N N . PRO A 1 71 ? -6.519 0.645 30.925 1.00 53.12 71 PRO A N 1
ATOM 580 C CA . PRO A 1 71 ? -6.183 0.878 32.333 1.00 53.12 71 PRO A CA 1
ATOM 581 C C . PRO A 1 71 ? -5.279 -0.213 32.916 1.00 53.12 71 PRO A C 1
ATOM 583 O O . PRO A 1 71 ? -5.294 -1.349 32.382 1.00 53.12 71 PRO A O 1
#

Organism: Rhodothermus marinus (NCBI:txid29549)

Sequence (71 aa):
MKESVRLFVQMGVIVMVGIPIVAYLWETLNQLLSLHVQPTRLWISLPLLVVLWVWLRWLSRRAQDGMKTSP

Radius of gyration: 16.26 Å; chains: 1; bounding box: 41×20×48 Å